Protein AF-A0A497KS59-F1 (afdb_monomer_lite)

Sequence (157 aa):
TIVEYAGPRSIILYLIERLLETLNVNAIKLAVPSQDLGMLYLLEEQNLEKTPSEAPASMAIINPQSFLEKIQPYLEEKMGEKESRRFIHDLVHEKIRLHLNGEETSFSDSRALTLLFFGAPDKLRGPPQPEVKIKPRPESLSHALPLPTPIYGLNYI

Secondary structure (DSSP, 8-state):
---S----HHHHHHHHHHHHHHHT-S-------TT-HHHHHHHHHTTPPPPPPB-SS----S-HHHHHHHHHHHHHHHH-HHHHHHHEEE--SS-EEEEETTEEEEE--HHHHHHHHH---SB-SSSPPPP---SSPPHHHHHH-SPP---TTS---

Radius of gyration: 18.75 Å; chains: 1; bounding box: 51×34×46 Å

pLDDT: mean 73.42, std 12.5, range [40.25, 92.19]

Foldseek 3Di:
DCPDDCDPLVVVVVVVVVCCVVVVPPDDDDDDFPLPVVNVVVCVVVVHDDDFDDDPDDDFDPDPVVVLVVCLVLLCVQQNNVQSCQQQPDPPPVWGWGQAPNDTDTDPDRQLVVCLQQNDGRDDPDDDGDDNPDPPGDPSSSRRPNDDDDDPPPDDD

Structure (mmCIF, N/CA/C/O backbone):
data_AF-A0A497KS59-F1
#
_entry.id   AF-A0A497KS59-F1
#
loop_
_atom_site.group_PDB
_atom_site.id
_atom_site.type_symbol
_atom_site.label_atom_id
_atom_site.label_alt_id
_atom_site.label_comp_id
_atom_site.label_asym_id
_atom_site.label_entity_id
_atom_site.label_seq_id
_atom_site.pdbx_PDB_ins_code
_atom_site.Cartn_x
_atom_site.Cartn_y
_atom_site.Cartn_z
_atom_site.occupancy
_atom_site.B_iso_or_equiv
_atom_site.auth_seq_id
_atom_site.auth_comp_id
_atom_site.auth_asym_id
_atom_site.auth_atom_id
_atom_site.pdbx_PDB_model_num
ATOM 1 N N . THR A 1 1 ? -32.390 2.715 -3.093 1.00 46.62 1 THR A N 1
ATOM 2 C CA . THR A 1 1 ? -31.617 2.051 -2.027 1.00 46.62 1 THR A CA 1
ATOM 3 C C . THR A 1 1 ? -30.155 2.332 -2.283 1.00 46.62 1 THR A C 1
ATOM 5 O O . THR A 1 1 ? -29.668 1.919 -3.325 1.00 46.62 1 THR A O 1
ATOM 8 N N . ILE A 1 2 ? -29.495 3.131 -1.441 1.00 40.25 2 ILE A N 1
ATOM 9 C CA . ILE A 1 2 ? -28.051 3.388 -1.566 1.00 40.25 2 ILE A CA 1
ATOM 10 C C . ILE A 1 2 ? -27.363 2.288 -0.765 1.00 40.25 2 ILE A C 1
ATOM 12 O O . ILE A 1 2 ? -27.566 2.214 0.442 1.00 40.25 2 ILE A O 1
ATOM 16 N N . VAL A 1 3 ? -26.655 1.392 -1.453 1.00 53.38 3 VAL A N 1
ATOM 17 C CA . VAL A 1 3 ? -26.093 0.176 -0.840 1.00 53.38 3 VAL A CA 1
ATOM 18 C C . VAL A 1 3 ? -24.603 0.328 -0.535 1.00 53.38 3 VAL A C 1
ATOM 20 O O . VAL A 1 3 ? -24.120 -0.330 0.368 1.00 53.38 3 VAL A O 1
ATOM 23 N N . GLU A 1 4 ? -23.890 1.243 -1.195 1.00 52.34 4 GLU A N 1
ATOM 24 C CA . GLU A 1 4 ? -22.510 1.591 -0.842 1.00 52.34 4 GLU A CA 1
ATOM 25 C C . GLU A 1 4 ? -22.102 2.858 -1.599 1.00 52.34 4 GLU A C 1
ATOM 27 O O . GLU A 1 4 ? -21.659 2.837 -2.743 1.00 52.34 4 GLU A O 1
ATOM 32 N N . TYR A 1 5 ? -22.308 4.008 -0.972 1.00 52.38 5 TYR A N 1
ATOM 33 C CA . TYR A 1 5 ? -21.569 5.210 -1.328 1.00 52.38 5 TYR A CA 1
ATOM 34 C C . TYR A 1 5 ? -21.276 5.926 -0.021 1.00 52.38 5 TYR A C 1
ATOM 36 O O . TYR A 1 5 ? -22.125 6.641 0.505 1.00 52.38 5 TYR A O 1
ATOM 44 N N . ALA A 1 6 ? -20.088 5.684 0.533 1.00 60.38 6 ALA A N 1
ATOM 45 C CA . ALA A 1 6 ? -19.666 6.274 1.802 1.00 60.38 6 ALA A CA 1
ATOM 46 C C . ALA A 1 6 ? -19.510 7.811 1.725 1.00 60.38 6 ALA A C 1
ATOM 48 O O . ALA A 1 6 ? -19.291 8.464 2.740 1.00 60.38 6 ALA A O 1
ATOM 49 N N . GLY A 1 7 ? -19.667 8.400 0.532 1.00 73.88 7 GLY A N 1
ATOM 50 C CA . GLY A 1 7 ? -19.468 9.822 0.299 1.00 73.88 7 GLY A CA 1
ATOM 51 C C . GLY A 1 7 ? -17.986 10.202 0.275 1.00 73.88 7 GLY A C 1
ATOM 52 O O . GLY A 1 7 ? -17.106 9.344 0.365 1.00 73.88 7 GLY A O 1
ATOM 53 N N . PRO A 1 8 ? -17.683 11.500 0.128 1.00 84.50 8 PRO A N 1
ATOM 54 C CA . PRO A 1 8 ? -16.333 12.008 0.331 1.00 84.50 8 PRO A CA 1
ATOM 55 C C . PRO A 1 8 ? -15.810 11.641 1.728 1.00 84.50 8 PRO A C 1
ATOM 57 O O . PRO A 1 8 ? -16.554 11.698 2.705 1.00 84.50 8 PRO A O 1
ATOM 60 N N . ARG A 1 9 ? -14.512 11.334 1.847 1.00 86.31 9 ARG A N 1
ATOM 61 C CA . ARG A 1 9 ? -13.859 10.979 3.126 1.00 86.31 9 ARG A CA 1
ATOM 62 C C . ARG A 1 9 ? -14.077 12.021 4.229 1.00 86.31 9 ARG A C 1
ATOM 64 O O . ARG A 1 9 ? -14.247 11.664 5.388 1.00 86.31 9 ARG A O 1
ATOM 71 N N . SER A 1 10 ? -14.147 13.299 3.859 1.00 85.94 10 SER A N 1
ATOM 72 C CA . SER A 1 10 ? -14.466 14.397 4.776 1.00 85.94 10 SER A CA 1
ATOM 73 C C . SER A 1 10 ? -15.854 14.264 5.410 1.00 85.94 10 SER A C 1
ATOM 75 O O . SER A 1 10 ? -16.021 14.558 6.590 1.00 85.94 10 SER A O 1
ATOM 77 N N . ILE A 1 11 ? -16.843 13.766 4.661 1.00 87.75 11 ILE A N 1
ATOM 78 C CA . ILE A 1 11 ? -18.189 13.505 5.180 1.00 87.75 11 ILE A CA 1
ATOM 79 C C . ILE A 1 11 ? -18.169 12.322 6.148 1.00 87.75 11 ILE A C 1
ATOM 81 O O . ILE A 1 11 ? -18.819 12.385 7.186 1.00 87.75 11 ILE A O 1
ATOM 85 N N . ILE A 1 12 ? -17.390 11.275 5.858 1.00 87.25 12 ILE A N 1
ATOM 86 C CA . ILE A 1 12 ? -17.220 10.137 6.776 1.00 87.25 12 ILE A CA 1
ATOM 87 C C . ILE A 1 12 ? -16.662 10.618 8.120 1.00 87.25 12 ILE A C 1
ATOM 89 O O . ILE A 1 12 ? -17.211 10.271 9.163 1.00 87.25 12 ILE A O 1
ATOM 93 N N . LEU A 1 13 ? -15.616 11.449 8.104 1.00 87.75 13 LEU A N 1
ATOM 94 C CA . LEU A 1 13 ? -15.027 12.014 9.323 1.00 87.75 13 LEU A CA 1
ATOM 95 C C . LEU A 1 13 ? -16.023 12.866 10.111 1.00 87.75 13 LEU A C 1
ATOM 97 O O . LEU A 1 13 ? -16.173 12.669 11.315 1.00 87.75 13 LEU A O 1
ATOM 101 N N . TYR A 1 14 ? -16.760 13.742 9.424 1.00 88.00 14 TYR A N 1
ATOM 102 C CA . TYR A 1 14 ? -17.826 14.531 10.038 1.00 88.00 14 TYR A CA 1
ATOM 103 C C . TYR A 1 14 ? -18.883 13.643 10.718 1.00 88.00 14 TYR A C 1
ATOM 105 O O . TYR A 1 14 ? -19.288 13.896 11.852 1.00 88.00 14 TYR A O 1
ATOM 113 N N . LEU A 1 15 ? -19.312 12.561 10.062 1.00 88.38 15 LEU A N 1
ATOM 114 C CA . LEU A 1 15 ? -20.289 11.628 10.629 1.00 88.38 15 LEU A CA 1
ATOM 115 C C . LEU A 1 15 ? -19.739 10.863 11.840 1.00 88.38 15 LEU A C 1
ATOM 117 O O . LEU A 1 15 ? -20.475 10.655 12.803 1.00 88.38 15 LEU A O 1
ATOM 121 N N . ILE A 1 16 ? -18.463 10.468 11.821 1.00 87.94 16 ILE A N 1
ATOM 122 C CA . ILE A 1 16 ? -17.800 9.825 12.968 1.00 87.94 16 ILE A CA 1
ATOM 123 C C . ILE A 1 16 ? -17.807 10.760 14.181 1.00 87.94 16 ILE A C 1
ATOM 125 O O . ILE A 1 16 ? -18.141 10.327 15.282 1.00 87.94 16 ILE A O 1
ATOM 129 N N . GLU A 1 17 ? -17.509 12.042 13.980 1.00 86.69 17 GLU A N 1
ATOM 130 C CA . GLU A 1 17 ? -17.558 13.053 15.037 1.00 86.69 17 GLU A CA 1
ATOM 131 C C . GLU A 1 17 ? -18.969 13.177 15.641 1.00 86.69 17 GLU A C 1
ATOM 133 O O . GLU A 1 17 ? -19.140 13.143 16.860 1.00 86.69 17 GLU A O 1
ATOM 138 N N . ARG A 1 18 ? -20.008 13.227 14.795 1.00 89.56 18 ARG A N 1
ATOM 139 C CA . ARG A 1 18 ? -21.411 13.245 15.252 1.00 89.56 18 ARG A CA 1
ATOM 140 C C . ARG A 1 18 ? -21.797 11.985 16.025 1.00 89.56 18 ARG A C 1
ATOM 142 O O . ARG A 1 18 ? -22.558 12.064 16.993 1.00 89.56 18 ARG A O 1
ATOM 149 N N . LEU A 1 19 ? -21.286 10.825 15.616 1.00 88.50 19 LEU A N 1
ATOM 150 C CA . LEU A 1 19 ? -21.525 9.562 16.312 1.00 88.50 19 LEU A CA 1
ATOM 151 C C . LEU A 1 19 ? -20.874 9.538 17.697 1.00 88.50 19 LEU A C 1
ATOM 153 O O . LEU A 1 19 ? -21.517 9.064 18.632 1.00 88.50 19 LEU A O 1
ATOM 157 N N . LEU A 1 20 ? -19.653 10.068 17.847 1.00 89.06 20 LEU A N 1
ATOM 158 C CA . LEU A 1 20 ? -18.977 10.174 19.148 1.00 89.06 20 LEU A CA 1
ATOM 159 C C . LEU A 1 20 ? -19.838 10.940 20.159 1.00 89.06 20 LEU A C 1
ATOM 161 O O . LEU A 1 20 ? -20.065 10.453 21.267 1.00 89.06 20 LEU A O 1
ATOM 165 N N . GLU A 1 21 ? -20.363 12.097 19.748 1.00 88.44 21 GLU A N 1
ATOM 166 C CA . GLU A 1 21 ? -21.233 12.923 20.590 1.00 88.44 21 GLU A CA 1
ATOM 167 C C . GLU A 1 21 ? -22.557 12.235 20.917 1.00 88.44 21 GLU A C 1
ATOM 169 O O . GLU A 1 21 ? -22.997 12.234 22.065 1.00 88.44 21 GLU A O 1
ATOM 174 N N . THR A 1 22 ? -23.190 11.626 19.912 1.00 92.19 22 THR A N 1
ATOM 175 C CA . THR A 1 22 ? -24.512 11.002 20.071 1.00 92.19 22 THR A CA 1
ATOM 176 C C . THR A 1 22 ? -24.448 9.777 20.981 1.00 92.19 22 THR A C 1
ATOM 178 O O . THR A 1 22 ? -25.349 9.548 21.786 1.00 92.19 22 THR A O 1
ATOM 181 N N . LEU A 1 23 ? -23.389 8.976 20.851 1.00 90.12 23 LEU A N 1
ATOM 182 C CA . LEU A 1 23 ? -23.200 7.743 21.615 1.00 90.12 23 LEU A CA 1
ATOM 183 C C . LEU A 1 23 ? -22.475 7.972 22.949 1.00 90.12 23 LEU A C 1
ATOM 185 O O . LEU A 1 23 ? -22.354 7.029 23.730 1.00 90.12 23 LEU A O 1
ATOM 189 N N . ASN A 1 24 ? -22.011 9.199 23.217 1.00 90.19 24 ASN A N 1
ATOM 190 C CA . ASN A 1 24 ? -21.246 9.574 24.407 1.00 90.19 24 ASN A CA 1
ATOM 191 C C . ASN A 1 24 ? -20.051 8.634 24.668 1.00 90.19 24 ASN A C 1
ATOM 193 O O . ASN A 1 24 ? -19.840 8.142 25.779 1.00 90.19 24 ASN A O 1
ATOM 197 N N . VAL A 1 25 ? -19.292 8.338 23.610 1.00 89.25 25 VAL A N 1
ATOM 198 C CA . VAL A 1 25 ? -18.085 7.503 23.667 1.00 89.25 25 VAL A CA 1
ATOM 199 C C . VAL A 1 25 ? -16.835 8.378 23.616 1.00 89.25 25 VAL A C 1
ATOM 201 O O . VAL A 1 25 ? -16.768 9.355 22.878 1.00 89.25 25 VAL A O 1
ATOM 204 N N . ASN A 1 26 ? -15.808 8.003 24.379 1.00 84.56 26 ASN A N 1
ATOM 205 C CA . ASN A 1 26 ? -14.601 8.825 24.522 1.00 84.56 26 ASN A CA 1
ATOM 206 C C . ASN A 1 26 ? -13.611 8.682 23.355 1.00 84.56 26 ASN A C 1
ATOM 208 O O . ASN A 1 26 ? -12.740 9.530 23.189 1.00 84.56 26 ASN A O 1
ATOM 212 N N . ALA A 1 27 ? -13.686 7.590 22.587 1.00 83.75 27 ALA A N 1
ATOM 213 C CA . ALA A 1 27 ? -12.786 7.330 21.469 1.00 83.75 27 ALA A CA 1
ATOM 214 C C . ALA A 1 27 ? -13.377 6.305 20.494 1.00 83.75 27 ALA A C 1
ATOM 216 O O . ALA A 1 27 ? -14.068 5.369 20.899 1.00 83.75 27 ALA A O 1
ATOM 217 N N . ILE A 1 28 ? -13.019 6.439 19.216 1.00 82.62 28 ILE A N 1
ATOM 218 C CA . ILE A 1 28 ? -13.221 5.420 18.183 1.00 82.62 28 ILE A CA 1
ATOM 219 C C . ILE A 1 28 ? -11.855 5.046 17.619 1.00 82.62 28 ILE A C 1
ATOM 221 O O . ILE A 1 28 ? -11.031 5.907 17.318 1.00 82.62 28 ILE A O 1
ATOM 225 N N . LYS A 1 29 ? -11.621 3.744 17.457 1.00 82.75 29 LYS A N 1
ATOM 226 C CA . LYS A 1 29 ? -10.436 3.233 16.773 1.00 82.75 29 LYS A CA 1
ATOM 227 C C . LYS A 1 29 ? -10.768 3.011 15.303 1.00 82.75 29 LYS A C 1
ATOM 229 O O . LYS A 1 29 ? -11.575 2.142 14.982 1.00 82.75 29 LYS A O 1
ATOM 234 N N . LEU A 1 30 ? -10.117 3.764 14.424 1.00 79.62 30 LEU A N 1
ATOM 235 C CA . LEU A 1 30 ? -10.227 3.589 12.979 1.00 79.62 30 LEU A CA 1
ATOM 236 C C . LEU A 1 30 ? -9.043 2.771 12.465 1.00 79.62 30 LEU A C 1
ATOM 238 O O . LEU A 1 30 ? -7.888 3.075 12.759 1.00 79.62 30 LEU A O 1
ATOM 242 N N . ALA A 1 31 ? -9.330 1.728 11.689 1.00 76.62 31 ALA A N 1
ATOM 243 C CA . ALA A 1 31 ? -8.317 1.009 10.930 1.00 76.62 31 ALA A CA 1
ATOM 244 C C . ALA A 1 31 ? -8.211 1.649 9.541 1.00 76.62 31 ALA A C 1
ATOM 246 O O . ALA A 1 31 ? -9.017 1.358 8.661 1.00 76.62 31 ALA A O 1
ATOM 247 N N . VAL A 1 32 ? -7.241 2.548 9.364 1.00 76.19 32 VAL A N 1
ATOM 248 C CA . VAL A 1 32 ? -6.974 3.202 8.076 1.00 76.19 32 VAL A CA 1
ATOM 249 C C . VAL A 1 32 ? -5.760 2.536 7.428 1.00 76.19 32 VAL A C 1
ATOM 251 O O . VAL A 1 32 ? -4.681 2.544 8.030 1.00 76.19 32 VAL A O 1
ATOM 254 N N . PRO A 1 33 ? -5.904 1.938 6.232 1.00 73.50 33 PRO A N 1
ATOM 255 C CA . PRO A 1 33 ? -4.768 1.405 5.489 1.00 73.50 33 PRO A CA 1
ATOM 256 C C . PRO A 1 33 ? -3.726 2.495 5.224 1.00 73.50 33 PRO A C 1
ATOM 258 O O . PRO A 1 33 ? -4.078 3.631 4.911 1.00 73.50 33 PRO A O 1
ATOM 261 N N . SER A 1 34 ? -2.437 2.155 5.290 1.00 70.31 34 SER A N 1
ATOM 262 C CA . SER A 1 34 ? -1.347 3.110 5.023 1.00 70.31 34 SER A CA 1
ATOM 263 C C . SER A 1 34 ? -1.370 3.672 3.598 1.00 70.31 34 SER A C 1
ATOM 265 O O . SER A 1 34 ? -0.754 4.698 3.332 1.00 70.31 34 SER A O 1
ATOM 267 N N . GLN A 1 35 ? -2.070 2.994 2.691 1.00 69.44 35 GLN A N 1
ATOM 268 C CA . GLN A 1 35 ? -2.248 3.383 1.299 1.00 69.44 35 GLN A CA 1
ATOM 269 C C . GLN A 1 35 ? -3.340 4.446 1.103 1.00 69.44 35 GLN A C 1
ATOM 271 O O . GLN A 1 35 ? -3.363 5.094 0.057 1.00 69.44 35 GLN A O 1
ATOM 276 N N . ASP A 1 36 ? -4.242 4.654 2.072 1.00 74.69 36 ASP A N 1
ATOM 277 C CA . ASP A 1 36 ? -5.277 5.690 1.966 1.00 74.69 36 ASP A CA 1
ATOM 278 C C . ASP A 1 36 ? -4.732 7.058 2.403 1.00 74.69 36 ASP A C 1
ATOM 280 O O . ASP A 1 36 ? -5.089 7.602 3.449 1.00 74.69 36 ASP A O 1
ATOM 284 N N . LEU A 1 37 ? -3.847 7.618 1.571 1.00 74.31 37 LEU A N 1
ATOM 285 C CA . LEU A 1 37 ? -3.219 8.922 1.812 1.00 74.31 37 LEU A CA 1
ATOM 286 C C . LEU A 1 37 ? -4.249 10.043 1.987 1.00 74.31 37 LEU A C 1
ATOM 288 O O . LEU A 1 37 ? -4.025 10.962 2.766 1.00 74.31 37 LEU A O 1
ATOM 292 N N . GLY A 1 38 ? -5.388 9.960 1.292 1.00 79.62 38 GLY A N 1
ATOM 293 C CA . GLY A 1 38 ? -6.448 10.959 1.398 1.00 79.62 38 GLY A CA 1
ATOM 294 C C . GLY A 1 38 ? -7.096 10.965 2.780 1.00 79.62 38 GLY A C 1
ATOM 295 O O . GLY A 1 38 ? -7.327 12.029 3.344 1.00 79.62 38 GLY A O 1
ATOM 296 N N . MET A 1 39 ? -7.374 9.788 3.344 1.00 84.06 39 MET A N 1
ATOM 297 C CA . MET A 1 39 ? -7.911 9.682 4.702 1.00 84.06 39 MET A CA 1
ATOM 298 C C . MET A 1 39 ? -6.864 10.058 5.752 1.00 84.06 39 MET A C 1
ATOM 300 O O . MET A 1 39 ? -7.194 10.749 6.711 1.00 84.06 39 MET A O 1
ATOM 304 N N . LEU A 1 40 ? -5.611 9.630 5.565 1.00 82.75 40 LEU A N 1
ATOM 305 C CA . LEU A 1 40 ? -4.511 9.967 6.472 1.00 82.75 40 LEU A CA 1
ATOM 306 C C . LEU A 1 40 ? -4.284 11.480 6.542 1.00 82.75 40 LEU A C 1
ATOM 308 O O . LEU A 1 40 ? -4.253 12.024 7.639 1.00 82.75 40 LEU A O 1
ATOM 312 N N . TYR A 1 41 ? -4.231 12.159 5.394 1.00 82.56 41 TYR A N 1
ATOM 313 C CA . TYR A 1 41 ? -4.092 13.614 5.333 1.00 82.56 41 TYR A CA 1
ATOM 314 C C . TYR A 1 41 ? -5.219 14.330 6.087 1.00 82.56 41 TYR A C 1
ATOM 316 O O . TYR A 1 41 ? -4.956 15.188 6.922 1.00 82.56 41 TYR A O 1
ATOM 324 N N . LEU A 1 42 ? -6.474 13.929 5.861 1.00 86.94 42 LEU A N 1
ATOM 325 C CA . LEU A 1 42 ? -7.619 14.536 6.546 1.00 86.94 42 LEU A CA 1
ATOM 326 C C . LEU A 1 42 ? -7.591 14.324 8.070 1.00 86.94 42 LEU A C 1
ATOM 328 O O . LEU A 1 42 ? -8.069 15.175 8.815 1.00 86.94 42 LEU A O 1
ATOM 332 N N . LEU A 1 43 ? -7.060 13.192 8.541 1.00 88.00 43 LEU A N 1
ATOM 333 C CA . LEU A 1 43 ? -6.875 12.923 9.971 1.00 88.00 43 LEU A CA 1
ATOM 334 C C . LEU A 1 43 ? -5.728 13.764 10.557 1.00 88.00 43 LEU A C 1
ATOM 336 O O . LEU A 1 43 ? -5.866 14.311 11.652 1.00 88.00 43 LEU A O 1
ATOM 340 N N . GLU A 1 44 ? -4.625 13.909 9.821 1.00 85.06 44 GLU A N 1
ATOM 341 C CA . GLU A 1 44 ? -3.486 14.751 10.206 1.00 85.06 44 GLU A CA 1
ATOM 342 C C . GLU A 1 44 ? -3.872 16.238 10.274 1.00 85.06 44 GLU A C 1
ATOM 344 O O . GLU A 1 44 ? -3.478 16.920 11.220 1.00 85.06 44 GLU A O 1
ATOM 349 N N . GLU A 1 45 ? -4.715 16.735 9.358 1.00 87.12 45 GLU A N 1
ATOM 350 C CA . GLU A 1 45 ? -5.273 18.100 9.418 1.00 87.12 45 GLU A CA 1
ATOM 351 C C . GLU A 1 45 ? -6.092 18.355 10.696 1.00 87.12 45 GLU A C 1
ATOM 353 O O . GLU A 1 45 ? -6.204 19.494 11.153 1.00 87.12 45 GLU A O 1
ATOM 358 N N . GLN A 1 46 ? -6.633 17.299 11.310 1.00 85.00 46 GLN A N 1
ATOM 359 C CA . GLN A 1 46 ? -7.340 17.357 12.594 1.00 85.00 46 GLN A CA 1
ATOM 360 C C . GLN A 1 46 ? -6.416 17.138 13.805 1.00 85.00 46 GLN A C 1
ATOM 362 O O . GLN A 1 46 ? -6.899 17.026 14.931 1.00 85.00 46 GLN A O 1
ATOM 367 N N . ASN A 1 47 ? -5.093 17.114 13.605 1.00 84.38 47 ASN A N 1
ATOM 368 C CA . ASN A 1 47 ? -4.071 16.827 14.621 1.00 84.38 47 ASN A CA 1
ATOM 369 C C . ASN A 1 47 ? -4.200 15.431 15.259 1.00 84.38 47 ASN A C 1
ATOM 371 O O . ASN A 1 47 ? -3.801 15.229 16.409 1.00 84.38 47 ASN A O 1
ATOM 375 N N . LEU A 1 48 ? -4.763 14.458 14.537 1.00 84.44 48 LEU A N 1
ATOM 376 C CA . LEU A 1 48 ? -4.839 13.077 15.005 1.00 84.44 48 LEU A CA 1
ATOM 377 C C . LEU A 1 48 ? -3.556 12.334 14.636 1.00 84.44 48 LEU A C 1
ATOM 379 O O . LEU A 1 48 ? -3.235 12.147 13.464 1.00 84.44 48 LEU A O 1
ATOM 383 N N . GLU A 1 49 ? -2.827 11.877 15.651 1.00 73.75 49 GLU A N 1
ATOM 384 C CA . GLU A 1 49 ? -1.594 11.126 15.447 1.00 73.75 49 GLU A CA 1
ATOM 385 C C . GLU A 1 49 ? -1.874 9.653 15.141 1.00 73.75 49 GLU A C 1
ATOM 387 O O . GLU A 1 49 ? -2.596 8.948 15.857 1.00 73.75 49 GLU A O 1
ATOM 392 N N . LYS A 1 50 ? -1.229 9.148 14.090 1.00 71.75 50 LYS A N 1
ATOM 393 C CA . LYS A 1 50 ? -1.226 7.723 13.778 1.00 71.75 50 LYS A CA 1
ATOM 394 C C . LYS A 1 50 ? -0.404 6.976 14.830 1.00 71.75 50 LYS A C 1
ATOM 396 O O . LYS A 1 50 ? 0.807 7.161 14.940 1.00 71.75 50 LYS A O 1
ATOM 401 N N . THR A 1 51 ? -1.031 6.045 15.550 1.00 70.00 51 THR A N 1
ATOM 402 C CA . THR A 1 51 ? -0.265 5.078 16.347 1.00 70.00 51 THR A CA 1
ATOM 403 C C . THR A 1 51 ? 0.621 4.243 15.417 1.00 70.00 51 THR A C 1
ATOM 405 O O . THR A 1 51 ? 0.109 3.764 14.401 1.00 70.00 51 THR A O 1
ATOM 408 N N . PRO A 1 52 ? 1.905 4.017 15.748 1.00 65.12 52 PRO A N 1
ATOM 409 C CA . PRO A 1 52 ? 2.822 3.284 14.882 1.00 65.12 52 PRO A CA 1
ATOM 410 C C . PRO A 1 52 ? 2.244 1.941 14.438 1.00 65.12 52 PRO A C 1
ATOM 412 O O . PRO A 1 52 ? 1.776 1.161 15.271 1.00 65.12 52 PRO A O 1
ATOM 415 N N . SER A 1 53 ? 2.280 1.680 13.131 1.00 62.97 53 SER A N 1
ATOM 416 C CA . SER A 1 53 ? 1.764 0.432 12.575 1.00 62.97 53 S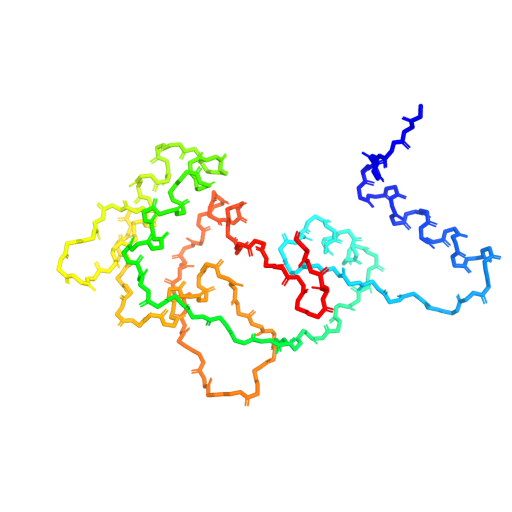ER A CA 1
ATOM 417 C C . SER A 1 53 ? 2.733 -0.721 12.844 1.00 62.97 53 SER A C 1
ATOM 419 O O . SER A 1 53 ? 3.924 -0.628 12.535 1.00 62.97 53 SER A O 1
ATOM 421 N N . GLU A 1 54 ? 2.217 -1.819 13.396 1.00 60.66 54 GLU A N 1
ATOM 422 C CA . GLU A 1 54 ? 2.908 -3.107 13.404 1.00 60.66 54 GLU A CA 1
ATOM 423 C C . GLU A 1 54 ? 2.460 -3.908 12.180 1.00 60.66 54 GLU A C 1
ATOM 425 O O . GLU A 1 54 ? 1.263 -4.018 11.921 1.00 60.66 54 GLU A O 1
ATOM 430 N N . ALA A 1 55 ? 3.403 -4.481 11.428 1.00 61.25 55 ALA A N 1
ATOM 431 C CA . ALA A 1 55 ? 3.060 -5.373 10.326 1.00 61.25 55 ALA A CA 1
ATOM 432 C C . ALA A 1 55 ? 2.467 -6.680 10.890 1.00 61.25 55 ALA A C 1
ATOM 434 O O . ALA A 1 55 ? 3.200 -7.434 11.534 1.00 61.25 55 ALA A O 1
ATOM 435 N N . PRO A 1 56 ? 1.176 -6.987 10.651 1.00 58.16 56 PRO A N 1
ATOM 436 C CA . PRO A 1 56 ? 0.563 -8.217 11.154 1.00 58.16 56 PRO A CA 1
ATOM 437 C C . PRO A 1 56 ? 1.074 -9.466 10.419 1.00 58.16 56 PRO A C 1
ATOM 439 O O . PRO A 1 56 ? 0.936 -10.577 10.922 1.00 58.16 56 PRO A O 1
ATOM 442 N N . ALA A 1 57 ? 1.678 -9.291 9.239 1.00 63.62 57 ALA A N 1
ATOM 443 C CA . ALA A 1 57 ? 2.314 -10.341 8.459 1.00 63.62 57 ALA A CA 1
ATOM 444 C C . ALA A 1 57 ? 3.458 -9.768 7.609 1.00 63.62 57 ALA A C 1
ATOM 446 O O . ALA A 1 57 ? 3.483 -8.576 7.293 1.00 63.62 57 ALA A O 1
ATOM 447 N N . SER A 1 58 ? 4.400 -10.627 7.223 1.00 68.31 58 SER A N 1
ATOM 448 C CA . SER A 1 58 ? 5.424 -10.306 6.231 1.00 68.31 58 SER A CA 1
ATOM 449 C C . SER A 1 58 ? 4.927 -10.629 4.821 1.00 68.31 58 SER A C 1
ATOM 451 O O . SER A 1 58 ? 4.272 -11.644 4.589 1.00 68.31 58 SER A O 1
ATOM 453 N N . MET A 1 59 ? 5.269 -9.769 3.864 1.00 77.69 59 MET A N 1
ATOM 454 C CA . MET A 1 59 ? 5.098 -10.034 2.437 1.00 77.69 59 MET A CA 1
ATOM 455 C C . MET A 1 59 ? 6.455 -10.335 1.808 1.00 77.69 59 MET A C 1
ATOM 457 O O . MET A 1 59 ? 7.482 -9.836 2.270 1.00 77.69 59 MET A O 1
ATOM 461 N N . ALA A 1 60 ? 6.455 -11.154 0.760 1.00 82.75 60 ALA A N 1
ATOM 462 C CA . ALA A 1 60 ? 7.632 -11.431 -0.048 1.00 82.75 60 ALA A CA 1
ATOM 463 C C . ALA A 1 60 ? 7.212 -11.677 -1.497 1.00 82.75 60 ALA A C 1
ATOM 465 O O . ALA A 1 60 ? 6.342 -12.507 -1.771 1.00 82.75 60 ALA A O 1
ATOM 466 N N . ILE A 1 61 ? 7.850 -10.978 -2.433 1.00 84.06 61 ILE A N 1
ATOM 467 C CA . ILE A 1 61 ? 7.718 -11.280 -3.857 1.00 84.06 61 ILE A CA 1
ATOM 468 C C . ILE A 1 61 ? 8.624 -12.477 -4.167 1.00 84.06 61 ILE A C 1
ATOM 470 O O . ILE A 1 61 ? 9.838 -12.334 -4.293 1.00 84.06 61 ILE A O 1
ATOM 474 N N . ILE A 1 62 ? 8.026 -13.669 -4.260 1.00 84.38 62 ILE A N 1
ATOM 475 C CA . ILE A 1 62 ? 8.753 -14.932 -4.480 1.00 84.38 62 ILE A CA 1
ATOM 476 C C . ILE A 1 62 ? 9.284 -15.042 -5.912 1.00 84.38 62 ILE A C 1
ATOM 478 O O . ILE A 1 62 ? 10.418 -15.460 -6.121 1.00 84.38 62 ILE A O 1
ATOM 482 N N . ASN A 1 63 ? 8.469 -14.651 -6.896 1.00 84.12 63 ASN A N 1
ATOM 483 C CA . ASN A 1 63 ? 8.853 -14.610 -8.305 1.00 84.12 63 ASN A CA 1
ATOM 484 C C . ASN A 1 63 ? 8.693 -13.175 -8.828 1.00 84.12 63 ASN A C 1
ATOM 486 O O . ASN A 1 63 ? 7.592 -12.799 -9.243 1.00 84.12 63 ASN A O 1
ATOM 490 N N . PRO A 1 64 ? 9.767 -12.368 -8.793 1.00 80.25 64 PRO A N 1
ATOM 491 C CA . PRO A 1 64 ? 9.716 -10.983 -9.235 1.00 80.25 64 PRO A CA 1
ATOM 492 C C . PRO A 1 64 ? 9.300 -10.801 -10.687 1.00 80.25 64 PRO A C 1
ATOM 494 O O . PRO A 1 64 ? 8.528 -9.895 -10.976 1.00 80.25 64 PRO A O 1
ATOM 497 N N . GLN A 1 65 ? 9.750 -11.679 -11.583 1.00 79.50 65 GLN A N 1
ATOM 498 C CA . GLN A 1 65 ? 9.389 -11.606 -12.994 1.00 79.50 65 GLN A CA 1
ATOM 499 C C . GLN A 1 65 ? 7.880 -11.775 -13.183 1.00 79.50 65 GLN A C 1
ATOM 501 O O . GLN A 1 65 ? 7.217 -10.884 -13.708 1.00 79.50 65 GLN A O 1
ATOM 506 N N . SER A 1 66 ? 7.320 -12.878 -12.678 1.00 84.31 66 SER A N 1
ATOM 507 C CA . SER A 1 66 ? 5.884 -13.145 -12.815 1.00 84.31 66 SER A CA 1
ATOM 508 C C . SER A 1 66 ? 5.033 -12.093 -12.099 1.00 84.31 66 SER A C 1
ATOM 510 O O . SER A 1 66 ? 3.940 -11.760 -12.553 1.00 84.31 66 SER A O 1
ATOM 512 N N . PHE A 1 67 ? 5.523 -11.550 -10.982 1.00 86.69 67 PHE A N 1
ATOM 513 C CA . PHE A 1 67 ? 4.857 -10.460 -10.280 1.00 86.69 67 PHE A CA 1
ATOM 514 C C . PHE A 1 67 ? 4.808 -9.177 -11.121 1.00 86.69 67 PHE A C 1
ATOM 516 O O . PHE A 1 67 ? 3.738 -8.588 -11.251 1.00 86.69 67 PHE A O 1
ATOM 523 N N . LEU A 1 68 ? 5.933 -8.769 -11.718 1.00 83.94 68 LEU A N 1
ATOM 524 C CA . LEU A 1 68 ? 6.017 -7.565 -12.549 1.00 83.94 68 LEU A CA 1
ATOM 525 C C . LEU A 1 68 ? 5.143 -7.674 -13.806 1.00 83.94 68 LEU A C 1
ATOM 527 O O . LEU A 1 68 ? 4.435 -6.729 -14.142 1.00 83.94 68 LEU A O 1
ATOM 531 N N . GLU A 1 69 ? 5.116 -8.844 -14.446 1.00 83.94 69 GLU A N 1
ATOM 532 C CA . GLU A 1 69 ? 4.223 -9.117 -15.581 1.00 83.94 69 GLU A CA 1
ATOM 533 C C . GLU A 1 69 ? 2.742 -8.983 -15.185 1.00 83.94 69 GLU A C 1
ATOM 535 O O . GLU A 1 69 ? 1.945 -8.392 -15.911 1.00 83.94 69 GLU A O 1
ATOM 540 N N . LYS A 1 70 ? 2.365 -9.497 -14.006 1.00 88.75 70 LYS A N 1
ATOM 541 C CA . LYS A 1 70 ? 0.975 -9.474 -13.525 1.00 88.75 70 LYS A CA 1
ATOM 542 C C . LYS A 1 70 ? 0.528 -8.120 -12.988 1.00 88.75 70 LYS A C 1
ATOM 544 O O . LYS A 1 70 ? -0.663 -7.829 -13.041 1.00 88.75 70 LYS A O 1
ATOM 549 N N . I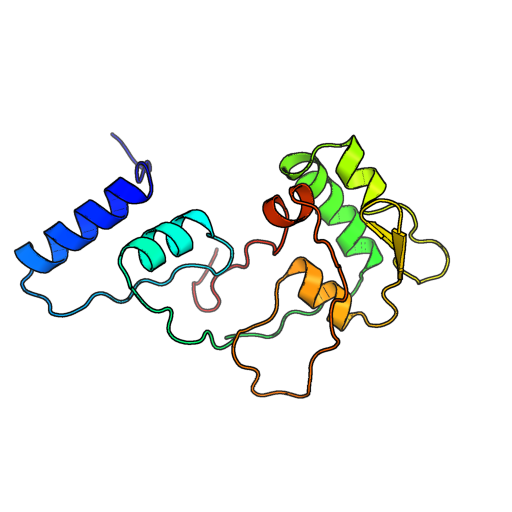LE A 1 71 ? 1.443 -7.316 -12.448 1.00 88.38 71 ILE A N 1
ATOM 550 C CA . ILE A 1 71 ? 1.110 -5.994 -11.904 1.00 88.38 71 ILE A CA 1
ATOM 551 C C . ILE A 1 71 ? 1.082 -4.910 -12.986 1.00 88.38 71 ILE A C 1
ATOM 553 O O . ILE A 1 71 ? 0.504 -3.849 -12.760 1.00 88.38 71 ILE A O 1
ATOM 557 N N . GLN A 1 72 ? 1.652 -5.174 -14.166 1.00 86.94 72 GLN A N 1
ATOM 558 C CA . GLN A 1 72 ? 1.706 -4.225 -15.278 1.00 86.94 72 GLN A CA 1
ATOM 559 C C . GLN A 1 72 ? 0.342 -3.576 -15.600 1.00 86.94 72 GLN A C 1
ATOM 561 O O . GLN A 1 72 ? 0.305 -2.347 -15.649 1.00 86.94 72 GLN A O 1
ATOM 566 N N . PRO A 1 73 ? -0.788 -4.308 -15.720 1.00 89.69 73 PRO A N 1
ATOM 567 C CA . PRO A 1 73 ? -2.083 -3.685 -16.015 1.00 89.69 73 PRO A CA 1
ATOM 568 C C . PRO A 1 73 ? -2.554 -2.710 -14.927 1.00 89.69 73 PRO A C 1
ATOM 570 O O . PRO A 1 73 ? -3.109 -1.658 -15.230 1.00 89.69 73 PRO A O 1
ATOM 573 N N . TYR A 1 74 ? -2.294 -3.022 -13.653 1.00 89.00 74 TYR A N 1
ATOM 574 C CA . TYR A 1 74 ? -2.619 -2.126 -12.540 1.00 89.00 74 TYR A CA 1
ATOM 575 C C . TYR A 1 74 ? -1.779 -0.844 -12.596 1.00 89.00 74 TYR A C 1
ATOM 577 O O . TYR A 1 74 ? -2.287 0.253 -12.367 1.00 89.00 74 TYR A O 1
ATOM 585 N N . LEU A 1 75 ? -0.490 -0.959 -12.930 1.00 87.12 75 LEU A N 1
ATOM 586 C CA . LEU A 1 75 ? 0.363 0.214 -13.102 1.00 87.12 75 LEU A CA 1
ATOM 587 C C . LEU A 1 75 ? -0.102 1.046 -14.304 1.00 87.12 75 LEU A C 1
ATOM 589 O O . LEU A 1 75 ? -0.248 2.256 -14.180 1.00 87.12 75 LEU A O 1
ATOM 593 N N . GLU A 1 76 ? -0.413 0.421 -15.438 1.00 87.94 76 GLU A N 1
ATOM 594 C CA . GLU A 1 76 ? -0.981 1.108 -16.608 1.00 87.94 76 GLU A CA 1
ATOM 595 C C . GLU A 1 76 ? -2.250 1.897 -16.257 1.00 87.94 76 GLU A C 1
ATOM 597 O O . GLU A 1 76 ? -2.383 3.046 -16.677 1.00 87.94 76 GLU A O 1
ATOM 602 N N . GLU A 1 77 ? -3.130 1.333 -15.427 1.00 88.06 77 GLU A N 1
ATOM 603 C CA . GLU A 1 77 ? -4.331 2.015 -14.934 1.00 88.06 77 GLU A CA 1
ATOM 604 C C . GLU A 1 77 ? -4.000 3.229 -14.045 1.00 88.06 77 GLU A C 1
ATOM 606 O O . GLU A 1 77 ? -4.614 4.286 -14.192 1.00 88.06 77 GLU A O 1
ATOM 611 N N . LYS A 1 78 ? -3.043 3.101 -13.114 1.00 85.69 78 LYS A N 1
ATOM 612 C CA . LYS A 1 78 ? -2.764 4.146 -12.106 1.00 85.69 78 LYS A CA 1
ATOM 613 C C . LYS A 1 78 ? -1.834 5.262 -12.572 1.00 85.69 78 LYS A C 1
ATOM 615 O O . LYS A 1 78 ? -1.984 6.389 -12.109 1.00 85.69 78 LYS A O 1
ATOM 620 N N . MET A 1 79 ? -0.869 4.966 -13.440 1.00 84.44 79 MET A N 1
ATOM 621 C CA . MET A 1 79 ? 0.134 5.938 -13.907 1.00 84.44 79 MET A CA 1
ATOM 622 C C . MET A 1 79 ? 0.093 6.201 -15.416 1.00 84.44 79 MET A C 1
ATOM 624 O O . MET A 1 79 ? 0.790 7.094 -15.894 1.00 84.44 79 MET A O 1
ATOM 628 N N . GLY A 1 80 ? -0.729 5.465 -16.166 1.00 85.50 80 GLY A N 1
ATOM 629 C CA . GLY A 1 80 ? -0.784 5.539 -17.621 1.00 85.50 80 GLY A CA 1
ATOM 630 C C . GLY A 1 80 ? 0.254 4.642 -18.303 1.00 85.50 80 GLY A C 1
ATOM 631 O O . GLY A 1 80 ? 1.353 4.415 -17.798 1.00 85.50 80 GLY A O 1
ATOM 632 N N . GLU A 1 81 ? -0.093 4.163 -19.500 1.00 84.38 81 GLU A N 1
ATOM 633 C CA . GLU A 1 81 ? 0.676 3.172 -20.271 1.00 84.38 81 GLU A CA 1
ATOM 634 C C . GLU A 1 81 ? 2.128 3.586 -20.549 1.00 84.38 81 GLU A C 1
ATOM 636 O O . GLU A 1 81 ? 3.059 2.788 -20.448 1.00 84.38 81 GLU A O 1
ATOM 641 N N . LYS A 1 82 ? 2.344 4.858 -20.892 1.00 81.81 82 LYS A N 1
ATOM 642 C CA . LYS A 1 82 ? 3.682 5.359 -21.218 1.00 81.81 82 LYS A CA 1
ATOM 643 C C . LYS A 1 82 ? 4.597 5.370 -19.994 1.00 81.81 82 LYS A C 1
ATOM 645 O O . LYS A 1 82 ? 5.760 4.991 -20.104 1.00 81.81 82 LYS A O 1
ATOM 650 N N . GLU A 1 83 ? 4.091 5.808 -18.845 1.00 78.75 83 GLU A N 1
ATOM 651 C CA . GLU A 1 83 ? 4.892 5.900 -17.624 1.00 78.75 83 GLU A CA 1
ATOM 652 C C . GLU A 1 83 ? 5.102 4.523 -16.982 1.00 78.75 83 GLU A C 1
ATOM 654 O O . GLU A 1 83 ? 6.206 4.240 -16.519 1.00 78.75 83 GLU A O 1
ATOM 659 N N . SER A 1 84 ? 4.119 3.618 -17.049 1.00 81.44 84 SER A N 1
ATOM 660 C CA . SER A 1 84 ? 4.269 2.247 -16.536 1.00 81.44 84 SER A CA 1
ATOM 661 C C . SER A 1 84 ? 5.309 1.431 -17.305 1.00 81.44 84 SER A C 1
ATOM 663 O O . SER A 1 84 ? 6.126 0.741 -16.697 1.00 81.44 84 SER A O 1
ATOM 665 N N . ARG A 1 85 ? 5.345 1.539 -18.638 1.00 78.06 85 ARG A N 1
ATOM 666 C CA . ARG A 1 85 ? 6.345 0.844 -19.468 1.00 78.06 85 ARG A CA 1
ATOM 667 C C . ARG A 1 85 ? 7.750 1.410 -19.306 1.00 78.06 85 ARG A C 1
ATOM 669 O O . ARG A 1 85 ? 8.724 0.682 -19.451 1.00 78.06 85 ARG A O 1
ATOM 676 N N . ARG A 1 86 ? 7.873 2.702 -18.984 1.00 73.38 86 ARG A N 1
ATOM 677 C CA . ARG A 1 86 ? 9.156 3.281 -18.561 1.00 73.38 86 ARG A CA 1
ATOM 678 C C . ARG A 1 86 ? 9.570 2.716 -17.207 1.00 73.38 86 ARG A C 1
ATOM 680 O O . ARG A 1 86 ? 10.739 2.411 -17.017 1.00 73.38 86 ARG A O 1
ATOM 687 N N . PHE A 1 87 ? 8.621 2.543 -16.293 1.00 72.25 87 PHE A N 1
ATOM 688 C CA . PHE A 1 87 ? 8.898 2.017 -14.965 1.00 72.25 87 PHE A CA 1
ATOM 689 C C . PHE A 1 87 ? 9.397 0.560 -14.996 1.00 72.25 87 PHE A C 1
ATOM 691 O O . PHE A 1 87 ? 10.362 0.263 -14.298 1.00 72.25 87 PHE A O 1
ATOM 698 N N . ILE A 1 88 ? 8.831 -0.322 -15.830 1.00 67.81 88 ILE A N 1
ATOM 699 C CA . ILE A 1 88 ? 9.269 -1.726 -15.990 1.00 67.81 88 ILE A CA 1
ATOM 700 C C . ILE A 1 88 ? 9.888 -1.910 -17.383 1.00 67.81 88 ILE A C 1
ATOM 702 O O . ILE A 1 88 ? 9.226 -2.384 -18.302 1.00 67.81 88 ILE A O 1
ATOM 706 N N . HIS A 1 89 ? 11.147 -1.497 -17.561 1.00 56.31 89 HIS A N 1
ATOM 707 C CA . HIS A 1 89 ? 11.766 -1.493 -18.893 1.00 56.31 89 HIS A CA 1
ATOM 708 C C . HIS A 1 89 ? 12.530 -2.781 -19.226 1.00 56.31 89 HIS A C 1
ATOM 710 O O . HIS A 1 89 ? 12.463 -3.236 -20.361 1.00 56.31 89 HIS A O 1
ATOM 716 N N . ASP A 1 90 ? 13.244 -3.393 -18.273 1.00 56.94 90 ASP A N 1
ATOM 717 C CA . ASP A 1 90 ? 14.106 -4.540 -18.585 1.00 56.94 90 ASP A CA 1
ATOM 718 C C . ASP A 1 90 ? 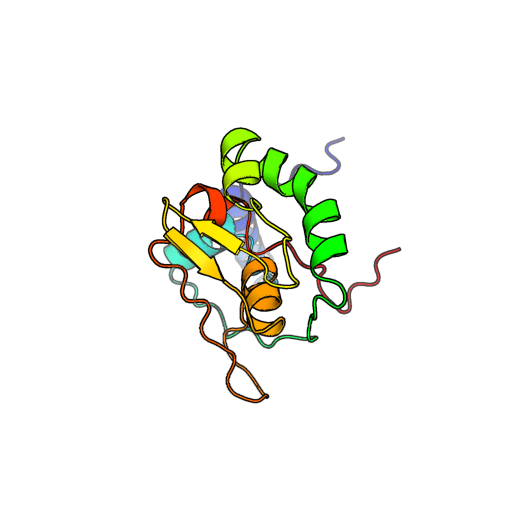14.148 -5.592 -17.469 1.00 56.94 90 ASP A C 1
ATOM 720 O O . ASP A 1 90 ? 14.697 -5.374 -16.387 1.00 56.94 90 ASP A O 1
ATOM 724 N N . LEU A 1 91 ? 13.641 -6.780 -17.801 1.00 54.12 91 LEU A N 1
ATOM 725 C CA . LEU A 1 91 ? 13.823 -8.049 -17.088 1.00 54.12 91 LEU A CA 1
ATOM 726 C C . LEU A 1 91 ? 14.943 -8.877 -17.751 1.00 54.12 91 LEU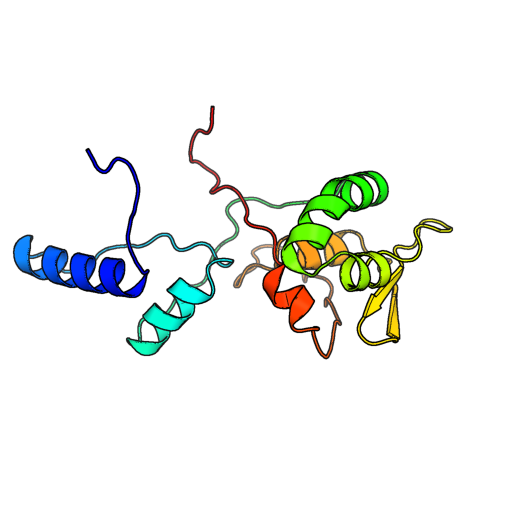 A C 1
ATOM 728 O O . LEU A 1 91 ? 14.804 -10.074 -17.984 1.00 54.12 91 LEU A O 1
ATOM 732 N N . VAL A 1 92 ? 16.060 -8.243 -18.119 1.00 48.22 92 VAL A N 1
ATOM 733 C CA . VAL A 1 92 ? 17.154 -8.923 -18.834 1.00 48.22 9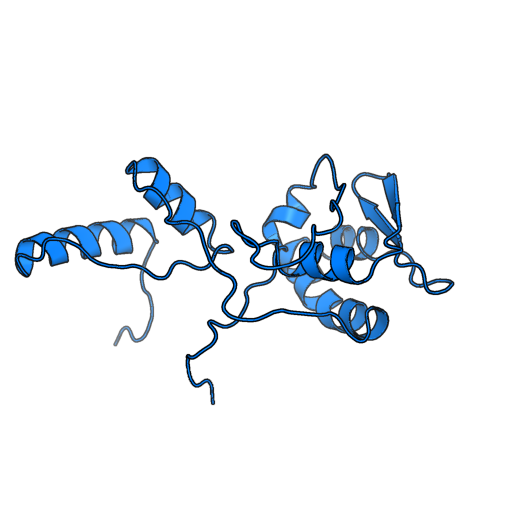2 VAL A CA 1
ATOM 734 C C . VAL A 1 92 ? 18.288 -9.243 -17.851 1.00 48.22 92 VAL A C 1
ATOM 736 O O . VAL A 1 92 ? 18.894 -8.334 -17.290 1.00 48.22 92 VAL A O 1
ATOM 739 N N . HIS A 1 93 ? 18.598 -10.535 -17.675 1.00 49.47 93 HIS A N 1
ATOM 740 C CA . HIS A 1 93 ? 19.653 -11.087 -16.795 1.00 49.47 93 HIS A CA 1
ATOM 741 C C . HIS A 1 93 ? 19.380 -11.043 -15.276 1.00 49.47 93 HIS A C 1
ATOM 743 O O . HIS A 1 93 ? 20.251 -10.638 -14.508 1.00 49.47 93 HIS A O 1
ATOM 749 N N . GLU A 1 94 ? 18.186 -11.454 -14.827 1.00 53.47 94 GLU A N 1
ATOM 750 C CA . GLU A 1 94 ? 17.828 -11.613 -13.394 1.00 53.47 94 GLU A CA 1
ATOM 751 C C . GLU A 1 94 ? 17.918 -10.337 -12.531 1.00 53.47 94 GLU A C 1
ATOM 753 O O . GLU A 1 94 ? 17.708 -10.377 -11.319 1.00 53.47 94 GLU A O 1
ATOM 758 N N . LYS A 1 95 ? 18.186 -9.180 -13.143 1.00 56.28 95 LYS A N 1
ATOM 759 C CA . LYS A 1 95 ? 18.207 -7.876 -12.483 1.00 56.28 95 LYS A CA 1
ATOM 760 C C . LYS A 1 95 ? 17.000 -7.079 -12.929 1.00 56.28 95 LYS A C 1
ATOM 762 O O . LYS A 1 95 ? 16.833 -6.794 -14.110 1.00 56.28 95 LYS A O 1
ATOM 767 N N . ILE A 1 96 ? 16.173 -6.701 -11.965 1.00 62.12 96 ILE A N 1
ATOM 768 C CA . ILE A 1 96 ? 15.029 -5.830 -12.210 1.00 62.12 96 ILE A CA 1
ATOM 769 C C . ILE A 1 96 ? 15.569 -4.421 -12.362 1.00 62.12 96 ILE A C 1
ATOM 771 O O . ILE A 1 96 ? 16.111 -3.860 -11.402 1.00 62.12 96 ILE A O 1
ATOM 775 N N . ARG A 1 97 ? 15.431 -3.872 -13.565 1.00 63.91 97 ARG A N 1
ATOM 776 C CA . ARG A 1 97 ? 15.793 -2.492 -13.865 1.00 63.91 97 ARG A CA 1
ATOM 777 C C . ARG A 1 97 ? 14.539 -1.647 -13.913 1.00 63.91 97 ARG A C 1
ATOM 779 O O . ARG A 1 97 ? 13.734 -1.777 -14.835 1.00 63.91 97 ARG A O 1
ATOM 786 N N . LEU A 1 98 ? 14.378 -0.795 -12.906 1.00 69.19 98 LEU A N 1
ATOM 787 C CA . LEU A 1 98 ? 13.326 0.211 -12.905 1.00 69.19 98 LEU A CA 1
ATOM 788 C C . LEU A 1 98 ? 13.925 1.530 -13.378 1.00 69.19 98 LEU A C 1
ATOM 790 O O . LEU A 1 98 ? 14.900 2.001 -12.791 1.00 69.19 98 LEU A O 1
ATOM 794 N N . HIS A 1 99 ? 13.361 2.124 -14.429 1.00 61.66 99 HIS A N 1
ATOM 795 C CA . HIS A 1 99 ? 13.774 3.458 -14.857 1.00 61.66 99 HIS A CA 1
ATOM 796 C C . HIS A 1 99 ? 12.876 4.483 -14.172 1.00 61.66 99 HIS A C 1
ATOM 798 O O . HIS A 1 99 ? 11.666 4.542 -14.396 1.00 61.66 99 HIS A O 1
ATOM 804 N N . LEU A 1 100 ? 13.487 5.301 -13.325 1.00 62.09 100 LEU A N 1
ATOM 805 C CA . LEU A 1 100 ? 12.817 6.304 -12.509 1.00 62.09 100 LEU A CA 1
ATOM 806 C C . LEU A 1 100 ? 13.423 7.659 -12.856 1.00 62.09 100 LEU A C 1
ATOM 808 O O . LEU A 1 100 ? 14.610 7.875 -12.661 1.00 62.09 100 LEU A O 1
ATOM 812 N N . ASN A 1 101 ? 12.628 8.563 -13.435 1.00 54.75 101 ASN A N 1
ATOM 813 C CA . ASN A 1 101 ? 13.087 9.888 -13.884 1.00 54.75 101 ASN A CA 1
ATOM 814 C C . ASN A 1 101 ? 14.288 9.874 -14.855 1.00 54.75 101 ASN A C 1
ATOM 816 O O . ASN A 1 101 ? 15.016 10.854 -14.955 1.00 54.75 101 ASN A O 1
ATOM 820 N N . GLY A 1 102 ? 14.484 8.782 -15.601 1.00 56.41 102 GLY A N 1
ATOM 821 C CA . GLY A 1 102 ? 15.633 8.623 -16.501 1.00 56.41 102 GLY A CA 1
ATOM 822 C C . GLY A 1 102 ? 16.884 8.039 -15.837 1.00 56.41 102 GLY A C 1
ATOM 823 O O . GLY A 1 102 ? 17.858 7.794 -16.542 1.00 56.41 102 GLY A O 1
ATOM 824 N N . GLU A 1 103 ? 16.844 7.754 -14.533 1.00 57.50 103 GLU A N 1
ATOM 825 C CA . GLU A 1 103 ? 17.885 7.011 -13.821 1.00 57.50 103 GLU A CA 1
ATOM 826 C C . GLU A 1 103 ? 17.505 5.530 -13.693 1.00 57.50 103 GLU A C 1
ATOM 828 O O . GLU A 1 103 ? 16.369 5.174 -13.370 1.00 57.50 103 GLU A O 1
ATOM 833 N N . GLU A 1 104 ? 18.469 4.652 -13.960 1.00 62.84 104 GLU A N 1
ATOM 834 C CA . GLU A 1 104 ? 18.315 3.203 -13.843 1.00 62.84 104 GLU A CA 1
ATOM 835 C C . GLU A 1 104 ? 18.565 2.780 -12.390 1.00 62.84 104 GLU A C 1
ATOM 837 O O . GLU A 1 104 ? 19.681 2.879 -11.878 1.00 62.84 104 GLU A O 1
ATOM 842 N N . THR A 1 105 ? 17.528 2.291 -11.709 1.00 66.06 105 THR A N 1
ATOM 843 C CA . THR A 1 105 ? 17.663 1.664 -10.390 1.00 66.06 105 THR A CA 1
ATOM 844 C C . THR A 1 105 ? 17.595 0.153 -10.553 1.00 66.06 105 THR A C 1
ATOM 846 O O . THR A 1 105 ? 16.582 -0.389 -11.001 1.00 66.06 105 THR A O 1
ATOM 849 N N . SER A 1 106 ? 18.671 -0.539 -10.175 1.00 64.38 106 SER A N 1
ATOM 850 C CA . SER A 1 106 ? 18.697 -2.002 -10.147 1.00 64.38 106 SER A CA 1
ATOM 851 C C . SER A 1 106 ? 18.403 -2.525 -8.743 1.00 64.38 106 SER A C 1
ATOM 853 O O . SER A 1 106 ? 18.993 -2.078 -7.759 1.00 64.38 106 SER A O 1
ATOM 855 N N . PHE A 1 107 ? 17.491 -3.491 -8.650 1.00 67.56 107 PHE A N 1
ATOM 856 C CA . PHE A 1 107 ? 17.181 -4.172 -7.394 1.00 67.56 107 PHE A CA 1
ATOM 857 C C . PHE A 1 107 ? 17.903 -5.517 -7.376 1.00 67.56 107 PHE A C 1
ATOM 859 O O . PHE A 1 107 ? 17.481 -6.463 -8.034 1.00 67.56 107 PHE A O 1
ATOM 866 N N . SER A 1 108 ? 19.010 -5.596 -6.634 1.00 61.72 108 SER A N 1
ATOM 867 C CA . SER A 1 108 ? 19.704 -6.861 -6.349 1.00 61.72 108 SER A CA 1
ATOM 868 C C . SER A 1 108 ? 19.092 -7.619 -5.165 1.00 61.72 108 SER A C 1
ATOM 870 O O . SER A 1 108 ? 19.306 -8.819 -5.028 1.00 61.72 108 SER A O 1
ATOM 872 N N . ASP A 1 109 ? 18.317 -6.931 -4.321 1.00 70.50 109 ASP A N 1
ATOM 873 C CA . ASP A 1 109 ? 17.645 -7.490 -3.149 1.00 70.50 109 ASP A CA 1
ATOM 874 C C . ASP A 1 109 ? 16.127 -7.561 -3.380 1.00 70.50 109 ASP A C 1
ATOM 876 O O . ASP A 1 109 ? 15.450 -6.534 -3.496 1.00 70.50 109 ASP A O 1
ATOM 880 N N . SER A 1 110 ? 15.568 -8.774 -3.408 1.00 71.12 110 SER A N 1
ATOM 881 C CA . SER A 1 110 ? 14.126 -9.011 -3.584 1.00 71.12 110 SER A CA 1
ATOM 882 C C . SER A 1 110 ? 13.275 -8.410 -2.457 1.00 71.12 110 SER A C 1
ATOM 884 O O . SER A 1 110 ? 12.095 -8.096 -2.658 1.00 71.12 110 SER A O 1
ATOM 886 N N . ARG A 1 111 ? 13.867 -8.173 -1.279 1.00 76.81 111 ARG A N 1
ATOM 887 C CA . ARG A 1 111 ? 13.206 -7.471 -0.171 1.00 76.81 111 ARG A CA 1
ATOM 888 C C . ARG A 1 111 ? 12.997 -6.001 -0.511 1.00 76.81 111 ARG A C 1
ATOM 890 O O . ARG A 1 111 ? 11.925 -5.481 -0.239 1.00 76.81 111 ARG A O 1
ATOM 897 N N . ALA A 1 112 ? 13.961 -5.347 -1.160 1.00 77.94 112 ALA A N 1
ATOM 898 C CA . ALA A 1 112 ? 13.822 -3.948 -1.568 1.00 77.94 112 ALA A CA 1
ATOM 899 C C . ALA A 1 112 ? 12.697 -3.771 -2.602 1.00 77.94 112 ALA A C 1
ATOM 901 O O . ALA A 1 112 ? 11.906 -2.835 -2.498 1.00 77.94 112 ALA A O 1
ATOM 902 N N . LEU A 1 113 ? 12.561 -4.717 -3.537 1.00 80.31 113 LEU A N 1
ATOM 903 C CA . LEU A 1 113 ? 11.425 -4.751 -4.461 1.00 80.31 113 LEU A CA 1
ATOM 904 C C . LEU A 1 113 ? 10.097 -4.921 -3.711 1.00 80.31 113 LEU A C 1
ATOM 906 O O . LEU A 1 113 ? 9.136 -4.201 -3.960 1.00 80.31 113 LEU A O 1
ATOM 910 N N . THR A 1 114 ? 10.048 -5.851 -2.760 1.00 83.38 114 THR A N 1
ATOM 911 C CA . THR A 1 114 ? 8.841 -6.083 -1.957 1.00 83.38 114 THR A CA 1
ATOM 912 C C . THR A 1 114 ? 8.426 -4.817 -1.202 1.00 83.38 114 THR A C 1
ATOM 914 O O . THR A 1 114 ? 7.253 -4.459 -1.210 1.00 83.38 114 THR A O 1
ATOM 917 N N . LEU A 1 115 ? 9.378 -4.095 -0.612 1.00 81.25 115 LEU A N 1
ATOM 918 C CA . LEU A 1 115 ? 9.110 -2.856 0.124 1.00 81.25 115 LEU A CA 1
ATOM 919 C C . LEU A 1 115 ? 8.701 -1.696 -0.776 1.00 81.25 115 LEU A C 1
ATOM 921 O O . LEU A 1 115 ? 7.900 -0.861 -0.364 1.00 81.25 115 LEU A O 1
ATOM 925 N N . LEU A 1 116 ? 9.201 -1.651 -2.009 1.00 81.88 116 LEU A N 1
ATOM 926 C CA . LEU A 1 116 ? 8.722 -0.697 -3.001 1.00 81.88 116 LEU A CA 1
ATOM 927 C C . LEU A 1 116 ? 7.231 -0.907 -3.288 1.00 81.88 116 LEU A C 1
ATOM 929 O O . LEU A 1 116 ? 6.452 0.047 -3.266 1.00 81.88 116 LEU A O 1
ATOM 933 N N . PHE A 1 117 ? 6.840 -2.157 -3.540 1.00 84.12 117 PHE A N 1
ATOM 934 C CA . PHE A 1 117 ? 5.474 -2.476 -3.934 1.00 84.12 117 PHE A CA 1
ATOM 935 C C . PHE A 1 117 ? 4.497 -2.508 -2.768 1.00 84.12 117 PHE A C 1
ATOM 937 O O . PHE A 1 117 ? 3.362 -2.114 -2.965 1.00 84.12 117 PHE A O 1
ATOM 944 N N . PHE A 1 118 ? 4.892 -2.925 -1.569 1.00 81.94 118 PHE A N 1
ATOM 945 C CA . PHE A 1 118 ? 3.965 -3.103 -0.443 1.00 81.94 118 PHE A CA 1
ATOM 946 C C . PHE A 1 118 ? 4.185 -2.118 0.711 1.00 81.94 118 PHE A C 1
ATOM 948 O O . PHE A 1 118 ? 3.393 -2.081 1.651 1.00 81.94 118 PHE A O 1
ATOM 955 N N . GLY A 1 119 ? 5.215 -1.276 0.621 1.00 78.25 119 GLY A N 1
ATOM 956 C CA . GLY A 1 119 ? 5.590 -0.329 1.666 1.00 78.25 119 GLY A CA 1
ATOM 957 C C . GLY A 1 119 ? 6.425 -0.968 2.776 1.00 78.25 119 GLY A C 1
ATOM 958 O O . GLY A 1 119 ? 6.581 -2.187 2.854 1.00 78.25 119 GLY A O 1
ATOM 959 N N . ALA A 1 120 ? 6.971 -0.118 3.645 1.00 72.50 120 ALA A N 1
ATOM 960 C CA . ALA A 1 120 ? 7.676 -0.522 4.857 1.00 72.50 120 ALA A CA 1
ATOM 961 C C . ALA A 1 120 ? 6.826 -0.169 6.091 1.00 72.50 120 ALA A C 1
ATOM 963 O O . ALA A 1 120 ? 6.203 0.895 6.105 1.00 72.50 120 ALA A O 1
ATOM 964 N N . PRO A 1 121 ? 6.767 -1.031 7.120 1.00 65.38 121 PRO A N 1
ATOM 965 C CA . PRO A 1 121 ? 6.076 -0.703 8.363 1.00 65.38 121 PRO A CA 1
ATOM 966 C C . PRO A 1 121 ? 6.862 0.325 9.192 1.00 65.38 121 PRO A C 1
ATOM 968 O O . PRO A 1 121 ? 8.091 0.343 9.164 1.00 65.38 121 PRO A O 1
ATOM 971 N N . ASP A 1 122 ? 6.142 1.127 9.986 1.00 62.75 122 ASP A N 1
ATOM 972 C CA . ASP A 1 122 ? 6.722 2.190 10.827 1.00 62.75 122 ASP A CA 1
ATOM 973 C C . ASP A 1 122 ? 7.633 1.626 11.932 1.00 62.75 122 ASP A C 1
ATOM 975 O O . ASP A 1 122 ? 8.604 2.259 12.348 1.00 62.75 122 ASP A O 1
ATOM 979 N N . LYS A 1 123 ? 7.320 0.419 12.424 1.00 53.41 123 LYS A N 1
ATOM 980 C CA . LYS A 1 123 ? 8.135 -0.320 13.393 1.00 53.41 123 LYS A CA 1
ATOM 981 C C . LYS A 1 123 ? 8.371 -1.744 12.909 1.00 53.41 123 LYS A C 1
ATOM 983 O O . LYS A 1 123 ? 7.435 -2.492 12.632 1.00 53.41 123 LYS A O 1
ATOM 988 N N . LEU A 1 124 ? 9.639 -2.139 12.867 1.00 54.81 124 LEU A N 1
ATOM 989 C CA . LEU A 1 124 ? 10.063 -3.498 12.550 1.00 54.81 124 LEU A CA 1
ATOM 990 C C . LEU A 1 124 ? 10.440 -4.235 13.836 1.00 54.81 124 LEU A C 1
ATOM 992 O O . LEU A 1 124 ? 11.237 -3.738 14.625 1.00 54.81 124 LEU A O 1
ATOM 996 N N . ARG A 1 125 ? 9.920 -5.454 14.018 1.00 54.31 125 ARG A N 1
ATOM 997 C CA . ARG A 1 125 ? 10.421 -6.403 15.034 1.00 54.31 125 ARG A CA 1
ATOM 998 C C . ARG A 1 125 ? 11.561 -7.297 14.500 1.00 54.31 125 ARG A C 1
ATOM 1000 O O . ARG A 1 125 ? 11.964 -8.235 15.175 1.00 54.31 125 ARG A O 1
ATOM 1007 N N . GLY A 1 126 ? 12.052 -7.036 13.283 1.00 59.16 126 GLY A N 1
ATOM 1008 C CA . GLY A 1 126 ? 13.014 -7.868 12.550 1.00 59.16 126 GLY A CA 1
ATOM 1009 C C . GLY A 1 126 ? 14.302 -7.131 12.149 1.00 59.16 126 GLY A C 1
ATOM 1010 O O . GLY A 1 126 ? 14.502 -5.987 12.557 1.00 59.16 126 GLY A O 1
ATOM 1011 N N . PRO A 1 127 ? 15.187 -7.772 11.359 1.00 58.28 127 PRO A N 1
ATOM 1012 C CA . PRO A 1 127 ? 16.455 -7.178 10.941 1.00 58.28 127 PRO A CA 1
ATOM 1013 C C . PRO A 1 127 ? 16.247 -5.903 10.100 1.00 58.28 127 PRO A C 1
ATOM 1015 O O . PRO A 1 127 ? 15.177 -5.736 9.504 1.00 58.28 127 PRO A O 1
ATOM 1018 N N . PRO A 1 128 ? 17.267 -5.026 10.007 1.00 65.50 128 PRO A N 1
ATOM 1019 C CA . PRO A 1 128 ? 17.202 -3.814 9.197 1.00 65.50 128 PRO A CA 1
ATOM 1020 C C . PRO A 1 128 ? 16.779 -4.126 7.761 1.00 65.50 128 PRO A C 1
ATOM 1022 O O . PRO A 1 128 ? 17.295 -5.058 7.134 1.00 65.50 128 PRO A O 1
ATOM 1025 N N . GLN A 1 129 ? 15.827 -3.354 7.245 1.00 67.06 129 GLN A N 1
ATOM 1026 C CA . GLN A 1 129 ? 15.384 -3.482 5.865 1.00 67.06 129 GLN A CA 1
ATOM 1027 C C . GLN A 1 129 ? 16.323 -2.735 4.912 1.00 67.06 129 GLN A C 1
ATOM 1029 O O . GLN A 1 129 ? 16.908 -1.723 5.304 1.00 67.06 129 GLN A O 1
ATOM 1034 N N . PRO A 1 130 ? 16.496 -3.227 3.671 1.00 68.50 130 PRO A N 1
ATOM 1035 C CA . PRO A 1 130 ? 17.275 -2.510 2.674 1.00 68.50 130 PRO A CA 1
ATOM 1036 C C . PRO A 1 130 ? 16.623 -1.157 2.379 1.00 68.50 130 PRO A C 1
ATOM 1038 O O . PRO A 1 130 ? 15.402 -1.056 2.249 1.00 68.50 130 PRO A O 1
ATOM 1041 N N . GLU A 1 131 ? 17.439 -0.113 2.249 1.00 64.62 131 GLU A N 1
ATOM 1042 C CA . GLU A 1 131 ? 16.938 1.187 1.814 1.00 64.62 131 GLU A CA 1
ATOM 1043 C C . GLU A 1 131 ? 16.445 1.101 0.367 1.00 64.62 131 GLU A C 1
ATOM 1045 O O . GLU A 1 131 ? 17.208 0.802 -0.554 1.00 64.62 131 GLU A O 1
ATOM 1050 N N . VAL A 1 132 ? 15.173 1.433 0.153 1.00 65.62 132 VAL A N 1
ATOM 1051 C CA . VAL A 1 132 ? 14.628 1.665 -1.186 1.00 65.62 132 VAL A CA 1
ATOM 1052 C C . VAL A 1 132 ? 15.025 3.081 -1.605 1.00 65.62 132 VAL A C 1
ATOM 1054 O O . VAL A 1 132 ? 14.324 4.057 -1.332 1.00 65.62 132 VAL A O 1
ATOM 1057 N N . LYS A 1 133 ? 16.199 3.218 -2.229 1.00 61.16 133 LYS A N 1
ATOM 1058 C CA . LYS A 1 133 ? 16.706 4.508 -2.719 1.00 61.16 133 LYS A CA 1
ATOM 1059 C C . LYS A 1 133 ? 16.021 4.896 -4.027 1.00 61.16 133 LYS A C 1
ATOM 1061 O O . LYS A 1 133 ? 16.590 4.749 -5.098 1.00 61.16 133 LYS A O 1
ATOM 1066 N N . ILE A 1 134 ? 14.798 5.405 -3.925 1.00 62.47 134 ILE A N 1
ATOM 1067 C CA . ILE A 1 134 ? 14.098 6.048 -5.040 1.00 62.47 134 ILE A CA 1
ATOM 1068 C C . ILE A 1 134 ? 13.937 7.521 -4.680 1.00 62.47 134 ILE A C 1
ATOM 1070 O O . ILE A 1 134 ? 13.036 7.890 -3.924 1.00 62.47 134 ILE A O 1
ATOM 1074 N N . LYS A 1 135 ? 14.859 8.363 -5.154 1.00 56.97 135 LYS A N 1
ATOM 1075 C CA . LYS A 1 135 ? 14.818 9.809 -4.912 1.00 56.97 135 LYS A CA 1
ATOM 1076 C C . LYS A 1 135 ? 15.155 10.578 -6.194 1.00 56.97 135 LYS A C 1
ATOM 1078 O O . LYS A 1 135 ? 16.228 10.343 -6.730 1.00 56.97 135 LYS A O 1
ATOM 1083 N N . PRO A 1 136 ? 14.304 11.526 -6.630 1.00 61.50 136 PRO A N 1
ATOM 1084 C CA . PRO A 1 136 ? 12.951 11.792 -6.132 1.00 61.50 136 PRO A CA 1
ATOM 1085 C C . PRO A 1 136 ? 11.962 10.702 -6.579 1.00 61.50 136 PRO A C 1
ATOM 1087 O O . PRO A 1 136 ? 12.069 10.169 -7.681 1.00 61.50 136 PRO A O 1
ATOM 1090 N N . ARG A 1 137 ? 10.984 10.371 -5.726 1.00 65.50 137 ARG A N 1
ATOM 1091 C CA . ARG A 1 137 ? 9.897 9.450 -6.088 1.00 65.50 137 ARG A CA 1
ATOM 1092 C C . ARG A 1 137 ? 8.986 10.142 -7.109 1.00 65.50 137 ARG A C 1
ATOM 1094 O O . ARG A 1 137 ? 8.464 11.204 -6.776 1.00 65.50 137 ARG A O 1
ATOM 1101 N N . PRO A 1 138 ? 8.800 9.594 -8.326 1.00 69.62 138 PRO A N 1
ATOM 1102 C CA . PRO A 1 138 ? 7.879 10.182 -9.294 1.00 69.62 138 PRO A CA 1
ATOM 1103 C C . PRO A 1 138 ? 6.466 10.260 -8.706 1.00 69.62 138 PRO A C 1
ATOM 1105 O O . PRO A 1 138 ? 6.023 9.314 -8.056 1.00 69.62 138 PRO A O 1
ATOM 1108 N N . GLU A 1 139 ? 5.747 11.356 -8.949 1.00 72.06 139 GLU A N 1
ATOM 1109 C CA . GLU A 1 139 ? 4.370 11.545 -8.464 1.00 72.06 139 GLU A CA 1
ATOM 1110 C C . GLU A 1 139 ? 3.443 10.416 -8.944 1.00 72.06 139 GLU A C 1
ATOM 1112 O O . GLU A 1 139 ? 2.705 9.825 -8.158 1.00 72.06 139 GLU A O 1
ATOM 1117 N N . SER A 1 140 ? 3.598 10.003 -10.205 1.00 71.75 140 SER A N 1
ATOM 1118 C CA . SER A 1 140 ? 2.915 8.848 -10.797 1.00 71.75 140 SER A CA 1
ATOM 1119 C C . SER A 1 140 ? 3.125 7.546 -10.010 1.00 71.75 140 SER A C 1
ATOM 1121 O O . SER A 1 140 ? 2.207 6.737 -9.874 1.00 71.75 140 SER A O 1
ATOM 1123 N N . LEU A 1 141 ? 4.310 7.354 -9.425 1.00 77.06 141 LEU A N 1
ATOM 1124 C CA . LEU A 1 141 ? 4.621 6.187 -8.602 1.00 77.06 141 LEU A CA 1
ATOM 1125 C C . LEU A 1 141 ? 3.973 6.261 -7.216 1.00 77.06 141 LEU A C 1
ATOM 1127 O O . LEU A 1 141 ? 3.665 5.223 -6.634 1.00 77.06 141 LEU A O 1
ATOM 1131 N N . SER A 1 142 ? 3.772 7.463 -6.679 1.00 76.06 142 SER A N 1
ATOM 1132 C CA . SER A 1 142 ? 3.058 7.679 -5.414 1.00 76.06 142 SER A CA 1
ATOM 1133 C C . SER A 1 142 ? 1.556 7.404 -5.540 1.00 76.06 142 SER A C 1
ATOM 1135 O O . SER A 1 142 ? 0.931 7.009 -4.563 1.00 76.06 142 SER A O 1
ATOM 1137 N N . HIS A 1 143 ? 0.982 7.554 -6.739 1.00 76.88 143 HIS A N 1
ATOM 1138 C CA . HIS A 1 143 ? -0.410 7.173 -7.008 1.00 76.88 143 HIS A CA 1
ATOM 1139 C C . HIS A 1 143 ? -0.609 5.664 -7.180 1.00 76.88 143 HIS A C 1
ATOM 1141 O O . HIS A 1 143 ? -1.689 5.148 -6.895 1.00 76.88 143 HIS A O 1
ATOM 1147 N N . ALA A 1 144 ? 0.412 4.953 -7.662 1.00 82.81 144 ALA A N 1
ATOM 1148 C CA . ALA A 1 144 ? 0.328 3.518 -7.908 1.00 82.81 144 ALA A CA 1
ATOM 1149 C C . ALA A 1 144 ? 0.768 2.675 -6.701 1.00 82.81 144 ALA A C 1
ATOM 1151 O O . ALA A 1 144 ? 0.188 1.617 -6.453 1.00 82.81 144 ALA A O 1
ATOM 1152 N N . LEU A 1 145 ? 1.792 3.124 -5.969 1.00 84.62 145 LEU A N 1
ATOM 1153 C CA . LEU A 1 145 ? 2.445 2.376 -4.897 1.00 84.62 145 LEU A CA 1
ATOM 1154 C C . LEU A 1 145 ? 2.489 3.181 -3.587 1.00 84.62 145 LEU A C 1
ATOM 1156 O O . LEU A 1 145 ? 2.686 4.396 -3.634 1.00 84.62 145 LEU A O 1
ATOM 1160 N N . PRO A 1 146 ? 2.494 2.519 -2.415 1.00 84.06 146 PRO A N 1
ATOM 1161 C CA . PRO A 1 146 ? 2.420 1.067 -2.242 1.00 84.06 146 PRO A CA 1
ATOM 1162 C C . PRO A 1 146 ? 1.041 0.495 -2.603 1.00 84.06 146 PRO A C 1
ATOM 1164 O O . PRO A 1 146 ? 0.024 1.175 -2.510 1.00 84.06 146 PRO A O 1
ATOM 1167 N N . LEU A 1 147 ? 1.028 -0.764 -3.034 1.00 84.56 147 LEU A N 1
ATOM 1168 C CA . LEU A 1 147 ? -0.163 -1.523 -3.374 1.00 84.56 147 LEU A CA 1
ATOM 1169 C C . LEU A 1 147 ? -1.078 -1.639 -2.153 1.00 84.56 147 LEU A C 1
ATOM 1171 O O . LEU A 1 147 ? -0.583 -1.862 -1.038 1.00 84.56 147 LEU A O 1
ATOM 1175 N N . PRO A 1 148 ? -2.404 -1.536 -2.347 1.00 76.38 148 PRO A N 1
ATOM 1176 C CA . PRO A 1 148 ? -3.356 -1.841 -1.293 1.00 76.38 148 PRO A CA 1
ATOM 1177 C C . PRO A 1 148 ? -3.183 -3.301 -0.876 1.00 76.38 148 PRO A C 1
ATOM 1179 O O . PRO A 1 148 ? -3.192 -4.211 -1.706 1.00 76.38 148 PRO A O 1
ATOM 1182 N N . THR A 1 149 ? -2.997 -3.522 0.420 1.00 72.38 149 THR A N 1
ATOM 1183 C CA . THR A 1 149 ? -2.860 -4.857 0.995 1.00 72.38 149 THR A CA 1
ATOM 1184 C C . THR A 1 149 ? -4.153 -5.244 1.706 1.00 72.38 149 THR A C 1
ATOM 1186 O O . THR A 1 149 ? -4.768 -4.396 2.357 1.00 72.38 149 THR A O 1
ATOM 1189 N N . PRO A 1 150 ? -4.605 -6.506 1.593 1.00 66.56 150 PRO A N 1
ATOM 1190 C CA . PRO A 1 150 ? -5.733 -6.968 2.386 1.00 66.56 150 PRO A CA 1
ATOM 1191 C C . PRO A 1 150 ? -5.394 -6.855 3.875 1.00 66.56 150 PRO A C 1
ATOM 1193 O O . PRO A 1 150 ? -4.255 -7.086 4.294 1.00 66.56 150 PRO A O 1
ATOM 1196 N N . ILE A 1 151 ? -6.392 -6.510 4.686 1.00 64.12 151 ILE A N 1
ATOM 1197 C CA . ILE A 1 151 ? -6.235 -6.451 6.136 1.00 64.12 151 ILE A CA 1
ATOM 1198 C C . ILE A 1 151 ? -6.217 -7.891 6.646 1.00 64.12 151 ILE A C 1
ATOM 1200 O O . ILE A 1 151 ? -7.231 -8.589 6.651 1.00 64.12 151 ILE A O 1
ATOM 1204 N N . TYR A 1 152 ? -5.042 -8.345 7.071 1.00 58.66 152 TYR A N 1
ATOM 1205 C CA . TYR A 1 152 ? -4.864 -9.673 7.645 1.00 58.66 152 TYR A CA 1
ATOM 1206 C C . TYR A 1 152 ? -5.787 -9.892 8.851 1.00 58.66 152 TYR A C 1
ATOM 1208 O O . TYR A 1 152 ? -5.926 -9.019 9.707 1.00 58.66 152 TYR A O 1
ATOM 1216 N N . GLY A 1 153 ? -6.405 -11.072 8.922 1.00 55.47 153 GLY A N 1
ATOM 1217 C CA . GLY A 1 153 ? -7.364 -11.428 9.973 1.00 55.47 153 GLY A CA 1
ATOM 1218 C C . GLY A 1 153 ? -8.821 -11.090 9.644 1.00 55.47 153 GLY A C 1
ATOM 1219 O O . GLY A 1 153 ? -9.712 -11.549 10.357 1.00 55.47 153 GLY A O 1
ATOM 1220 N N . LEU A 1 154 ? -9.087 -10.361 8.553 1.00 55.81 154 LEU A N 1
ATOM 1221 C CA . LEU A 1 154 ? -10.414 -10.346 7.941 1.00 55.81 154 LEU A CA 1
ATOM 1222 C C . LEU A 1 154 ? -10.543 -11.594 7.057 1.00 55.81 154 LEU A C 1
ATOM 1224 O O . LEU A 1 154 ? -9.717 -11.835 6.180 1.00 55.81 154 LEU A O 1
ATOM 1228 N N . ASN A 1 155 ? -11.546 -12.430 7.328 1.00 48.31 155 ASN A N 1
ATOM 1229 C CA . ASN A 1 155 ? -11.824 -13.612 6.515 1.00 48.31 155 ASN A CA 1
ATOM 1230 C C . ASN A 1 155 ? -12.446 -13.161 5.188 1.00 48.31 155 AS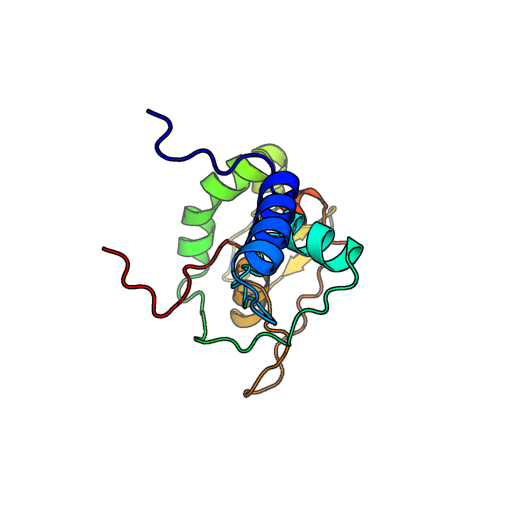N A C 1
ATOM 1232 O O . ASN A 1 155 ? -13.644 -12.891 5.127 1.00 48.31 155 ASN A O 1
ATOM 1236 N N . TYR A 1 156 ? -11.627 -13.047 4.147 1.00 58.19 156 TYR A N 1
ATOM 1237 C CA . TYR A 1 156 ? -12.095 -12.847 2.777 1.00 58.19 156 TYR A CA 1
ATOM 1238 C C . TYR A 1 156 ? -12.508 -14.208 2.188 1.00 58.19 156 TYR A C 1
ATOM 1240 O O . TYR A 1 156 ? -11.792 -15.192 2.385 1.00 58.19 156 TYR A O 1
ATOM 1248 N N . ILE A 1 157 ? -13.663 -14.267 1.514 1.00 47.75 157 ILE A N 1
ATOM 1249 C CA . ILE A 1 157 ? -14.139 -15.431 0.741 1.00 47.75 157 ILE A CA 1
ATOM 1250 C C . ILE A 1 157 ? -13.902 -15.152 -0.738 1.00 47.75 157 ILE A C 1
ATOM 1252 O O . ILE A 1 157 ? -14.238 -14.022 -1.161 1.00 47.75 157 ILE A O 1
#